Protein AF-A0A7S2Z242-F1 (afdb_monomer_lite)

Foldseek 3Di:
DDDDDDDDDPPDPPPDPDDDDDDDDDDADFPDWDAFPVNQWIWTDRFQFKIKIAGPVPRDIDMDGDPPQDPVPPDDGKTFPDKDADDPDPQFGMWTQTCQGIWTWDQDPVNHDIDTDDGDGDNDPDDDDDD

InterPro domains:
  IPR040371 Regulator of MON1-CCZ1 complex [PTHR12897] (25-130)
  IPR049040 Regulator of MON1-CCZ1 complex, N-terminal [PF21029] (19-113)

pLDDT: mean 81.52, std 16.57, range [44.19, 97.25]

Organism: NCBI:txid464258

Sequence (131 aa):
MGMGMGGPASGLAPDAVVSPQVCFLSQGPVITARFSPDRKILAVQRTDTEIEFVNQEDGSQFWQKCKGTSRLGFGSETKLLGFFWCSNMSNLDIVFVTTGGLELYKLLGSKKGLQLKEVKKHSIKWYKYTA

Secondary structure (DSSP, 8-sta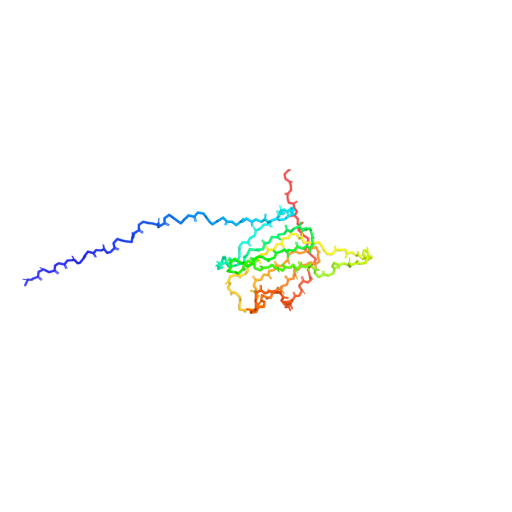te):
-----PPPP--PPP---PPPP-----SS--SEEEE-TTSSEEEEE-SSSEEEEEETTT--EEEEEPTT--TTS-SPPPPEEEEEE-SS-TT-SEEEEETTEEEEEEE-TTSS-EEEEEEE-----------

Radius of gyration: 21.65 Å; chains: 1; bounding box: 36×35×88 Å

Structure (mmCIF, N/CA/C/O backbone):
data_AF-A0A7S2Z242-F1
#
_entry.id   AF-A0A7S2Z242-F1
#
loop_
_atom_site.group_PDB
_atom_site.id
_atom_site.type_symbol
_atom_site.label_atom_id
_atom_site.label_alt_id
_atom_site.label_comp_id
_atom_site.label_asym_id
_atom_site.label_entity_id
_atom_site.label_seq_id
_atom_site.pdbx_PDB_ins_code
_atom_site.Cartn_x
_atom_site.Cartn_y
_atom_site.Cartn_z
_atom_site.occupancy
_atom_site.B_iso_or_equiv
_atom_site.auth_seq_id
_atom_site.auth_comp_id
_atom_site.auth_asym_id
_atom_site.auth_atom_id
_atom_site.pdbx_PDB_model_num
ATOM 1 N N . MET A 1 1 ? 3.714 -16.463 65.027 1.00 47.38 1 MET A N 1
ATOM 2 C CA . MET A 1 1 ? 3.486 -17.465 63.965 1.00 47.38 1 MET A CA 1
ATOM 3 C C . MET A 1 1 ? 2.038 -17.353 63.526 1.00 47.38 1 MET A C 1
ATOM 5 O O . MET A 1 1 ? 1.160 -17.625 64.327 1.00 47.38 1 MET A O 1
ATOM 9 N N . GLY A 1 2 ? 1.796 -16.887 62.305 1.00 46.62 2 GLY A N 1
ATOM 10 C CA . GLY A 1 2 ? 0.467 -16.822 61.702 1.00 46.62 2 GLY A CA 1
ATOM 11 C C . GLY A 1 2 ? 0.642 -16.856 60.192 1.00 46.62 2 GLY A C 1
ATOM 12 O O . GLY A 1 2 ? 1.053 -15.862 59.604 1.00 46.62 2 GLY A O 1
ATOM 13 N N . MET A 1 3 ? 0.445 -18.030 59.594 1.00 51.19 3 MET A N 1
ATOM 14 C CA . MET A 1 3 ? 0.416 -18.211 58.145 1.00 51.19 3 MET A CA 1
ATOM 15 C C . MET A 1 3 ? -0.987 -17.847 57.657 1.00 51.19 3 MET A C 1
ATOM 17 O O . MET A 1 3 ? -1.966 -18.405 58.146 1.00 51.19 3 MET A O 1
ATOM 21 N N . GLY A 1 4 ? -1.084 -16.908 56.716 1.00 44.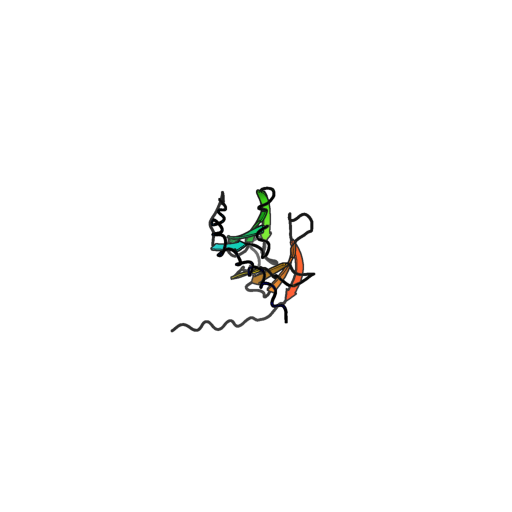19 4 GLY A N 1
ATOM 22 C CA . GLY A 1 4 ? -2.349 -16.441 56.155 1.00 44.19 4 GLY A CA 1
ATOM 23 C C . GLY A 1 4 ? -2.306 -16.396 54.632 1.00 44.19 4 GLY A C 1
ATOM 24 O O . GLY A 1 4 ? -1.851 -15.412 54.068 1.00 44.19 4 GLY A O 1
ATOM 25 N N . MET A 1 5 ? -2.790 -17.486 54.032 1.00 48.66 5 MET A N 1
ATOM 26 C CA . MET A 1 5 ? -3.512 -17.605 52.756 1.00 48.66 5 MET A CA 1
ATOM 27 C C . MET A 1 5 ? -2.935 -16.920 51.505 1.00 48.66 5 MET A C 1
ATOM 29 O O . MET A 1 5 ? -3.100 -15.725 51.27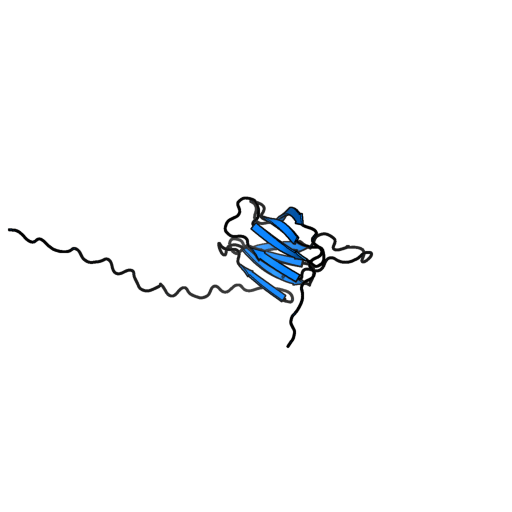7 1.00 48.66 5 MET A O 1
ATOM 33 N N . GLY A 1 6 ? -2.376 -17.749 50.616 1.00 44.94 6 GLY A N 1
ATOM 34 C CA . GLY A 1 6 ? -2.174 -17.404 49.211 1.00 44.94 6 GLY A CA 1
ATOM 35 C C . GLY A 1 6 ? -3.512 -17.133 48.520 1.00 44.94 6 GLY A C 1
ATOM 36 O O . GLY A 1 6 ? -4.412 -17.971 48.539 1.00 44.94 6 GLY A O 1
ATOM 37 N N . GLY A 1 7 ? -3.638 -15.945 47.929 1.00 44.31 7 GLY A N 1
ATOM 38 C CA . GLY A 1 7 ? -4.749 -15.604 47.045 1.00 44.31 7 GLY A CA 1
ATOM 39 C C . GLY A 1 7 ? -4.698 -16.423 45.750 1.00 44.31 7 GLY A C 1
ATOM 40 O O . GLY A 1 7 ? -3.617 -16.863 45.344 1.00 44.31 7 GLY A O 1
ATOM 41 N N . PRO A 1 8 ? -5.846 -16.654 45.092 1.00 49.97 8 PRO A N 1
ATOM 42 C CA . PRO A 1 8 ? -5.888 -17.458 43.884 1.00 49.97 8 PRO A CA 1
ATOM 43 C C . PRO A 1 8 ? -5.116 -16.744 42.774 1.00 49.97 8 PRO A C 1
ATOM 45 O O . PRO A 1 8 ? -5.367 -15.577 42.472 1.00 49.97 8 PRO A O 1
ATOM 48 N N . ALA A 1 9 ? -4.176 -17.464 42.162 1.00 53.44 9 ALA A N 1
ATOM 49 C CA . ALA A 1 9 ? -3.588 -17.066 40.897 1.00 53.44 9 ALA A CA 1
ATOM 50 C C . ALA A 1 9 ? -4.732 -16.906 39.888 1.00 53.44 9 ALA A C 1
ATOM 52 O O . ALA A 1 9 ? -5.445 -17.866 39.591 1.00 53.44 9 ALA A O 1
ATOM 53 N N . SER A 1 10 ? -4.937 -15.684 39.396 1.00 54.66 10 SER A N 1
ATOM 54 C CA . SER A 1 10 ? -5.854 -15.406 38.299 1.00 54.66 10 SER A CA 1
ATOM 55 C C . SER A 1 10 ? -5.334 -16.131 37.063 1.00 54.66 10 SER A C 1
ATOM 57 O O . SER A 1 10 ? -4.446 -15.633 36.369 1.00 54.66 10 SER A O 1
ATOM 59 N N . GLY A 1 11 ? -5.845 -17.340 36.835 1.00 48.88 11 GLY A N 1
ATOM 60 C CA . GLY A 1 11 ? -5.641 -18.073 35.599 1.00 48.88 11 GLY A CA 1
ATOM 61 C C . GLY A 1 11 ? -6.075 -17.184 34.443 1.00 48.88 11 GLY A C 1
ATOM 62 O O . GLY A 1 11 ? -7.248 -16.830 34.335 1.00 48.88 11 GLY A O 1
ATOM 63 N N . LEU A 1 12 ? -5.110 -16.777 33.621 1.00 52.66 12 LEU A N 1
ATOM 64 C CA . LEU A 1 12 ? -5.374 -16.162 32.329 1.00 52.66 12 LEU A CA 1
ATOM 65 C C . LEU A 1 12 ? -6.273 -17.132 31.563 1.00 52.66 12 LEU A C 1
ATOM 67 O O . LEU A 1 12 ? -5.910 -18.294 31.374 1.00 52.66 12 LEU A O 1
ATOM 71 N N . ALA A 1 13 ? -7.477 -16.680 31.216 1.00 57.34 13 ALA A N 1
ATOM 72 C CA . ALA A 1 13 ? -8.406 -17.475 30.432 1.00 57.34 13 ALA A CA 1
ATOM 73 C C . ALA A 1 13 ? -7.693 -17.949 29.151 1.00 57.34 13 ALA A C 1
ATOM 75 O O . ALA A 1 13 ? -6.983 -17.146 28.537 1.00 57.34 13 ALA A O 1
ATOM 76 N N . PRO A 1 14 ? -7.842 -19.229 28.764 1.00 56.41 14 PRO A N 1
ATOM 77 C CA . PRO A 1 14 ? -7.219 -19.752 27.558 1.00 56.41 14 PRO A CA 1
ATOM 78 C C . PRO A 1 14 ? -7.681 -18.921 26.362 1.00 56.41 14 PRO A C 1
ATOM 80 O O . PRO A 1 14 ? -8.851 -18.535 26.301 1.00 56.41 14 PRO A O 1
ATOM 83 N N . ASP A 1 15 ? -6.732 -18.626 25.473 1.00 59.16 15 ASP A N 1
ATOM 84 C CA . ASP A 1 15 ? -6.866 -17.781 24.288 1.00 59.16 15 ASP A CA 1
ATOM 85 C C . ASP A 1 15 ? -8.282 -17.830 23.712 1.00 59.16 15 ASP A C 1
ATOM 87 O O . ASP A 1 15 ? -8.715 -18.845 23.159 1.00 59.16 15 ASP A O 1
ATOM 91 N N . ALA A 1 16 ? -9.027 -16.733 23.883 1.00 67.62 16 ALA A N 1
ATOM 92 C CA . ALA A 1 16 ? -10.362 -16.614 23.326 1.00 67.62 16 ALA A CA 1
ATOM 93 C C . ALA A 1 16 ? -10.268 -16.921 21.829 1.00 67.62 16 ALA A C 1
ATOM 95 O O . ALA A 1 16 ? -9.568 -16.222 21.096 1.00 67.62 16 ALA A O 1
ATOM 96 N N . VAL A 1 17 ? -10.932 -17.992 21.387 1.00 70.25 17 VAL A N 1
ATOM 97 C CA . VAL A 1 17 ? -10.934 -18.416 19.986 1.00 70.25 17 VAL A CA 1
ATOM 98 C C . VAL A 1 17 ? -11.572 -17.296 19.168 1.00 70.25 17 VAL A C 1
ATOM 100 O O . VAL A 1 17 ? -12.794 -17.161 19.103 1.00 70.25 17 VAL A O 1
ATOM 103 N N . VAL A 1 18 ? -10.736 -16.436 18.585 1.00 76.88 18 VAL A N 1
ATOM 104 C CA . VAL A 1 18 ? -11.191 -15.324 17.755 1.00 76.88 18 VAL A CA 1
ATOM 105 C C . VAL A 1 18 ? -11.724 -15.916 16.459 1.00 76.88 18 VAL A C 1
ATOM 107 O O . VAL A 1 18 ? -10.998 -16.584 15.723 1.00 76.88 18 VAL A O 1
ATOM 110 N N . SER A 1 19 ? -13.003 -15.672 16.179 1.00 77.81 19 SER A N 1
ATOM 111 C CA . SER A 1 19 ? -13.612 -16.087 14.916 1.00 77.81 19 SER A CA 1
ATOM 112 C C . SER A 1 19 ? -12.876 -15.449 13.730 1.00 77.81 19 SER A C 1
ATOM 114 O O . SER A 1 19 ? -12.460 -14.288 13.824 1.00 77.81 19 SER A O 1
ATOM 116 N N . PRO A 1 20 ? -12.702 -16.174 12.611 1.00 77.44 20 PRO A N 1
ATOM 117 C CA . PRO A 1 20 ? -12.041 -15.621 11.439 1.00 77.44 20 PRO A CA 1
ATOM 118 C C . PRO A 1 20 ? -12.815 -14.400 10.932 1.00 77.44 20 PRO A C 1
ATOM 120 O O . PRO A 1 20 ? -14.036 -14.434 10.794 1.00 77.44 20 PRO A O 1
ATOM 123 N N . GLN A 1 21 ? -12.101 -13.309 10.655 1.00 73.25 21 GLN A N 1
ATOM 124 C CA . GLN A 1 21 ? -12.697 -12.139 10.016 1.00 73.25 21 GLN A CA 1
ATOM 125 C C . GLN A 1 21 ? -12.917 -12.440 8.533 1.00 73.25 21 GLN A C 1
ATOM 127 O O . GLN A 1 21 ? -11.980 -12.816 7.828 1.00 73.25 21 GLN A O 1
ATOM 132 N N . VAL A 1 22 ? -14.154 -12.270 8.066 1.00 75.56 22 VAL A N 1
ATOM 133 C CA . VAL A 1 22 ? -14.542 -12.481 6.667 1.00 75.56 22 VAL A CA 1
ATOM 134 C C . VAL A 1 22 ? -14.859 -11.127 6.044 1.00 75.56 22 VAL A C 1
ATOM 136 O O . VAL A 1 22 ? -15.680 -10.380 6.570 1.00 75.56 22 VAL A O 1
ATOM 139 N N . CYS A 1 23 ? -14.213 -10.814 4.922 1.00 75.00 23 CYS A N 1
ATOM 140 C CA . CYS A 1 23 ? -14.485 -9.617 4.133 1.00 75.00 23 CYS A CA 1
ATOM 141 C C . CYS A 1 23 ? -14.903 -10.040 2.724 1.00 75.00 23 CYS A C 1
ATOM 143 O O . CYS A 1 23 ? -14.157 -10.740 2.037 1.00 75.00 23 CYS A O 1
ATOM 145 N N . PHE A 1 24 ? -16.099 -9.635 2.302 1.00 79.75 24 PHE A N 1
ATOM 146 C CA . PHE A 1 24 ? -16.606 -9.918 0.964 1.00 79.75 24 PHE A CA 1
ATOM 147 C C . PHE A 1 24 ? -16.182 -8.803 0.007 1.00 79.75 24 PHE A C 1
ATOM 149 O O . PHE A 1 24 ? -16.506 -7.636 0.218 1.00 79.75 24 PHE A O 1
ATOM 156 N N . LEU A 1 25 ? -15.463 -9.168 -1.054 1.00 80.69 25 LEU A N 1
ATOM 157 C CA . LEU A 1 25 ? -15.040 -8.248 -2.107 1.00 80.69 25 LEU A CA 1
ATOM 158 C C . LEU A 1 25 ? -15.991 -8.373 -3.296 1.00 80.69 25 LEU A C 1
ATOM 160 O O . LEU A 1 25 ? -16.245 -9.475 -3.775 1.00 80.69 25 LEU A O 1
ATOM 164 N N . SER A 1 26 ? -16.516 -7.249 -3.775 1.00 69.44 26 SER A N 1
ATOM 165 C CA . SER A 1 26 ? -17.588 -7.243 -4.774 1.00 69.44 26 SER A CA 1
ATOM 166 C C . SER A 1 26 ? -17.106 -7.320 -6.225 1.00 69.44 26 SER A C 1
ATOM 168 O O . SER A 1 26 ? -17.919 -7.610 -7.098 1.00 69.44 26 SER A O 1
ATOM 170 N N . GLN A 1 27 ? -15.825 -7.052 -6.516 1.00 74.88 27 GLN A N 1
ATOM 171 C CA . GLN A 1 27 ? -15.354 -6.874 -7.896 1.00 74.88 27 GLN A CA 1
ATOM 172 C C . GLN A 1 27 ? -13.920 -7.342 -8.144 1.00 74.88 27 GLN A C 1
ATOM 174 O O . GLN A 1 27 ? -13.083 -7.259 -7.252 1.00 74.88 27 GLN A O 1
ATOM 179 N N . GLY A 1 28 ? -13.646 -7.741 -9.392 1.00 81.25 28 GLY A N 1
ATOM 180 C CA . GLY A 1 28 ? -12.313 -7.830 -9.995 1.00 81.25 28 GLY A CA 1
ATOM 181 C C . GLY A 1 28 ? -11.381 -8.930 -9.466 1.00 81.25 28 GLY A C 1
ATOM 182 O O . GLY A 1 28 ? -11.627 -9.530 -8.419 1.00 81.25 28 GLY A O 1
ATOM 183 N N . PRO A 1 29 ? -10.276 -9.196 -10.182 1.00 89.69 29 PRO A N 1
ATOM 184 C CA . PRO A 1 29 ? -9.251 -10.122 -9.720 1.00 89.69 29 PRO A CA 1
ATOM 185 C C . PRO A 1 29 ? -8.612 -9.642 -8.408 1.00 89.69 29 PRO A C 1
ATOM 187 O O . PRO A 1 29 ? -8.532 -8.444 -8.122 1.00 89.69 29 PRO A O 1
ATOM 190 N N . VAL A 1 30 ? -8.152 -10.600 -7.605 1.00 93.50 30 VAL A N 1
ATOM 191 C CA . VAL A 1 30 ? -7.335 -10.359 -6.411 1.00 93.50 30 VAL A CA 1
ATOM 192 C C . VAL A 1 30 ? -5.970 -10.970 -6.678 1.00 93.50 30 VAL A C 1
ATOM 194 O O . VAL A 1 30 ? -5.845 -12.188 -6.762 1.00 93.50 30 VAL A O 1
ATOM 197 N N . ILE A 1 31 ? -4.954 -10.123 -6.829 1.00 94.38 31 ILE A N 1
ATOM 198 C CA . ILE A 1 31 ? -3.569 -10.577 -6.996 1.00 94.38 31 ILE A CA 1
ATOM 199 C C . ILE A 1 31 ? -2.955 -10.815 -5.615 1.00 94.38 31 ILE A C 1
ATOM 201 O O . ILE A 1 31 ? -2.426 -11.886 -5.334 1.00 94.38 31 ILE A O 1
ATOM 205 N N . THR A 1 32 ? -3.059 -9.824 -4.729 1.00 95.56 32 THR A N 1
ATOM 206 C CA . THR A 1 32 ? -2.649 -9.922 -3.323 1.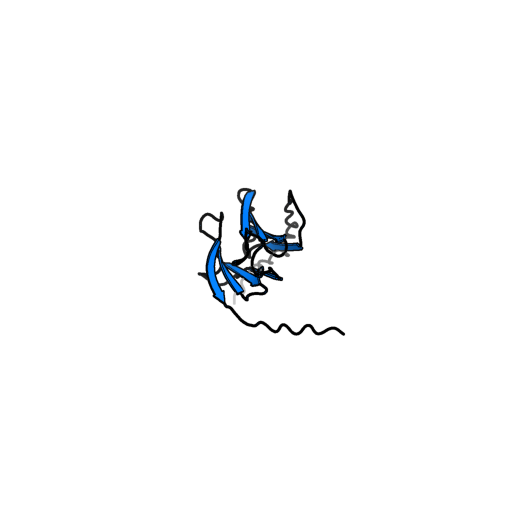00 95.56 32 THR A CA 1
ATOM 207 C C . THR A 1 32 ? -3.568 -9.072 -2.447 1.00 95.56 32 THR A C 1
ATOM 209 O O . THR A 1 32 ? -4.164 -8.107 -2.923 1.00 95.56 32 THR A O 1
ATOM 212 N N . ALA A 1 33 ? -3.694 -9.409 -1.162 1.00 95.00 33 ALA A N 1
ATOM 213 C CA . ALA A 1 33 ? -4.477 -8.628 -0.206 1.00 95.00 33 ALA A CA 1
ATOM 214 C C . ALA A 1 33 ? -3.813 -8.632 1.177 1.00 95.00 33 ALA A C 1
ATOM 216 O O . ALA A 1 33 ? -3.256 -9.653 1.588 1.00 95.00 33 ALA A O 1
ATOM 217 N N . ARG A 1 34 ? -3.840 -7.496 1.888 1.00 96.12 34 ARG A N 1
ATOM 218 C CA . ARG A 1 34 ? -3.295 -7.368 3.253 1.00 96.12 34 ARG A CA 1
ATOM 219 C C . ARG A 1 34 ? -4.101 -6.372 4.074 1.00 96.12 34 ARG A C 1
ATOM 221 O O . ARG A 1 34 ? -4.305 -5.233 3.648 1.00 96.12 34 ARG A O 1
ATOM 228 N N . PHE A 1 35 ? -4.480 -6.782 5.278 1.00 95.00 35 PHE A N 1
ATOM 229 C CA . PHE A 1 35 ? -5.026 -5.872 6.280 1.00 95.00 35 PHE A CA 1
ATOM 230 C C . PHE A 1 35 ? -3.943 -4.948 6.833 1.00 95.00 35 PHE A C 1
ATOM 232 O O . PHE A 1 35 ? -2.794 -5.365 7.009 1.00 95.00 35 PHE A O 1
ATOM 239 N N . SER A 1 36 ? -4.330 -3.710 7.131 1.00 94.38 36 SER A N 1
ATOM 240 C CA . SER A 1 36 ? -3.547 -2.810 7.971 1.00 94.38 36 SER A CA 1
ATOM 241 C C . SER A 1 36 ? -3.308 -3.439 9.352 1.00 94.38 36 SER A C 1
ATOM 243 O O . SER A 1 36 ? -4.058 -4.331 9.759 1.00 94.38 36 SER A O 1
ATOM 245 N N . PRO A 1 37 ? -2.284 -3.000 10.108 1.00 92.50 37 PRO A N 1
ATOM 246 C CA . PRO A 1 37 ? -1.949 -3.601 11.402 1.00 92.50 37 PRO A CA 1
ATOM 247 C C . PRO A 1 37 ? -3.103 -3.551 12.413 1.00 92.50 37 PRO A C 1
ATOM 249 O O . PRO A 1 37 ? -3.297 -4.485 13.185 1.00 92.50 37 PRO A O 1
ATOM 252 N N . ASP A 1 38 ? -3.908 -2.488 12.360 1.00 90.94 38 ASP A N 1
ATOM 253 C CA . ASP A 1 38 ? -5.121 -2.298 13.163 1.00 90.94 38 ASP A CA 1
ATOM 254 C C . ASP A 1 38 ? -6.375 -2.974 12.572 1.00 90.94 38 ASP A C 1
ATOM 256 O O . ASP A 1 38 ? -7.458 -2.878 13.147 1.00 90.94 38 ASP A O 1
ATOM 260 N N . ARG A 1 39 ? -6.233 -3.653 11.426 1.00 91.62 39 ARG A N 1
ATOM 261 C CA . ARG A 1 39 ? -7.283 -4.349 10.663 1.00 91.62 39 ARG A CA 1
ATOM 262 C C . ARG A 1 39 ? -8.434 -3.461 10.184 1.00 91.62 39 ARG A C 1
ATOM 264 O O . ARG A 1 39 ? -9.482 -3.972 9.799 1.00 91.62 39 ARG A O 1
ATOM 271 N N . LYS A 1 40 ? -8.249 -2.139 10.169 1.00 91.31 40 LYS A N 1
ATOM 272 C CA . LYS A 1 40 ? -9.289 -1.184 9.760 1.00 91.31 40 LYS A CA 1
ATOM 273 C C . LYS A 1 40 ? -9.385 -1.003 8.253 1.00 91.31 40 LYS A C 1
ATOM 275 O O . LYS A 1 40 ? -10.460 -0.692 7.751 1.00 91.31 40 LYS A O 1
ATOM 280 N N . ILE A 1 41 ? -8.283 -1.191 7.533 1.00 94.62 41 ILE A N 1
ATOM 281 C CA . ILE A 1 41 ? -8.223 -1.043 6.081 1.00 94.62 41 ILE A CA 1
ATOM 282 C C . ILE A 1 41 ? -7.738 -2.350 5.464 1.00 94.62 41 ILE A C 1
ATOM 284 O O . ILE A 1 41 ? -6.703 -2.889 5.852 1.00 94.62 41 ILE A O 1
ATOM 288 N N . LEU A 1 42 ? -8.461 -2.841 4.464 1.00 95.56 42 LEU A N 1
ATOM 289 C CA . LEU A 1 42 ? -8.003 -3.919 3.599 1.00 95.56 42 LEU A CA 1
ATOM 290 C C . LEU A 1 42 ? -7.441 -3.307 2.317 1.00 95.56 42 LEU A C 1
ATOM 292 O O . LEU A 1 42 ? -8.169 -2.653 1.577 1.00 95.56 42 LEU A O 1
ATOM 296 N N . ALA A 1 43 ? -6.157 -3.521 2.051 1.00 96.94 43 ALA A N 1
ATOM 297 C CA . ALA A 1 43 ? -5.556 -3.185 0.767 1.00 96.94 43 ALA A CA 1
ATOM 298 C C . ALA A 1 43 ? -5.574 -4.418 -0.142 1.00 96.94 43 ALA A C 1
ATOM 300 O O . ALA A 1 43 ? -5.164 -5.503 0.280 1.00 96.94 43 ALA A O 1
ATOM 301 N N . VAL A 1 44 ? -6.039 -4.250 -1.378 1.00 96.31 44 VAL A N 1
ATOM 302 C CA . VAL A 1 44 ? -6.209 -5.307 -2.377 1.00 96.31 44 VAL A CA 1
ATOM 303 C C . VAL A 1 44 ? -5.551 -4.876 -3.680 1.00 96.31 44 VAL A C 1
ATOM 305 O O . VAL A 1 44 ? -5.979 -3.926 -4.329 1.00 96.31 44 VAL A O 1
ATOM 308 N N . GLN A 1 45 ? -4.517 -5.594 -4.099 1.00 96.31 45 GLN A N 1
ATOM 309 C CA . GLN A 1 45 ? -3.926 -5.402 -5.413 1.00 96.31 45 GLN A CA 1
ATOM 310 C C . GLN A 1 45 ? -4.852 -5.993 -6.478 1.00 96.31 45 GLN A C 1
ATOM 312 O O . GLN A 1 45 ? -5.057 -7.211 -6.533 1.00 96.31 45 GLN A O 1
ATOM 317 N N . ARG A 1 46 ? -5.391 -5.117 -7.330 1.00 93.69 46 ARG A N 1
ATOM 318 C CA . ARG A 1 46 ? -6.310 -5.477 -8.420 1.00 93.69 46 ARG A CA 1
ATOM 319 C C . ARG A 1 46 ? -5.587 -5.672 -9.742 1.00 93.69 46 ARG A C 1
ATOM 321 O O . ARG A 1 46 ? -5.961 -6.541 -10.522 1.00 93.69 46 ARG A O 1
ATOM 328 N N . THR A 1 47 ? -4.539 -4.890 -9.975 1.00 93.12 47 THR A N 1
ATOM 329 C CA . THR A 1 47 ? -3.724 -4.950 -11.190 1.00 93.12 47 THR A CA 1
ATOM 330 C C . THR A 1 47 ? -2.238 -4.896 -10.845 1.00 93.12 47 THR A C 1
ATOM 332 O O . THR A 1 47 ? -1.835 -4.745 -9.690 1.00 93.12 47 THR A O 1
ATOM 335 N N . ASP A 1 48 ? -1.390 -4.987 -11.859 1.00 92.88 48 ASP A N 1
ATOM 336 C CA . ASP A 1 48 ? 0.041 -4.726 -11.747 1.00 92.88 48 ASP A CA 1
ATOM 337 C C . ASP A 1 48 ? 0.374 -3.227 -11.635 1.00 92.88 48 ASP A C 1
ATOM 339 O O . ASP A 1 48 ? 1.530 -2.857 -11.783 1.00 92.88 48 ASP A O 1
ATOM 343 N N . THR A 1 49 ? -0.599 -2.345 -11.387 1.00 93.38 49 THR A N 1
ATOM 344 C CA . THR A 1 49 ? -0.381 -0.893 -11.244 1.00 93.38 49 THR A CA 1
ATOM 345 C C . THR A 1 49 ? -1.250 -0.228 -10.179 1.00 93.38 49 THR A C 1
ATOM 347 O O . THR A 1 49 ? -1.000 0.932 -9.844 1.00 93.38 49 THR A O 1
ATOM 350 N N . GLU A 1 50 ? -2.245 -0.923 -9.626 1.00 93.38 50 GLU A N 1
ATOM 351 C CA . GLU A 1 50 ? -3.268 -0.326 -8.768 1.00 93.38 50 GLU A CA 1
ATOM 352 C C . GLU A 1 50 ? -3.637 -1.206 -7.569 1.00 93.38 50 GLU A C 1
ATOM 354 O O . GLU A 1 50 ? -3.761 -2.433 -7.665 1.00 93.38 50 GLU A O 1
ATOM 359 N N . ILE A 1 51 ? -3.857 -0.534 -6.437 1.00 96.50 51 ILE A N 1
ATOM 360 C CA . ILE A 1 51 ? -4.377 -1.113 -5.199 1.00 96.50 51 ILE A CA 1
ATOM 361 C C . ILE A 1 51 ? -5.689 -0.416 -4.844 1.00 96.50 51 ILE A C 1
ATOM 363 O O . ILE A 1 51 ? -5.764 0.813 -4.803 1.00 96.50 51 ILE A O 1
ATOM 367 N N . GLU A 1 52 ? -6.706 -1.216 -4.556 1.00 96.25 52 GLU A N 1
ATOM 368 C CA . GLU A 1 52 ? -7.937 -0.793 -3.901 1.00 96.25 52 GLU A CA 1
ATOM 369 C C . GLU A 1 52 ? -7.749 -0.826 -2.383 1.00 96.25 52 GLU A C 1
ATOM 371 O O . GLU A 1 52 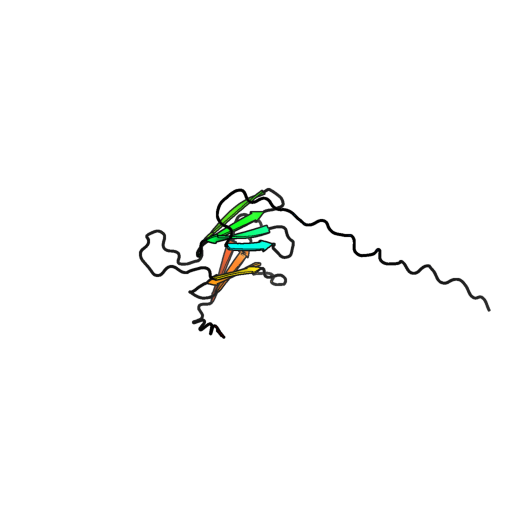? -7.162 -1.758 -1.835 1.00 96.25 52 GLU A O 1
ATOM 376 N N . PHE A 1 53 ? -8.292 0.167 -1.698 1.00 96.38 53 PHE A N 1
ATOM 377 C CA . PHE A 1 53 ? -8.352 0.237 -0.249 1.00 96.38 53 PHE A CA 1
ATOM 378 C C . PHE A 1 53 ? -9.808 0.227 0.183 1.00 96.38 53 PHE A C 1
ATOM 380 O O . PHE A 1 53 ? -10.575 1.087 -0.242 1.00 96.38 53 PHE A O 1
ATOM 387 N N . VAL A 1 54 ? -10.162 -0.719 1.050 1.00 94.75 54 VAL A N 1
ATOM 388 C CA . VAL A 1 54 ? -11.511 -0.896 1.589 1.00 94.75 54 VAL A CA 1
ATOM 389 C C . VAL A 1 54 ? -11.488 -0.611 3.083 1.00 94.75 54 VAL A C 1
ATOM 391 O O . VAL A 1 54 ? -10.861 -1.345 3.856 1.00 94.75 54 VAL A O 1
ATOM 394 N N . ASN A 1 55 ? -12.183 0.441 3.502 1.00 93.81 55 ASN A N 1
ATOM 395 C CA . ASN A 1 55 ? -12.380 0.747 4.909 1.00 93.81 55 ASN A CA 1
ATOM 396 C C . ASN A 1 55 ? -13.425 -0.201 5.508 1.00 93.81 55 ASN A C 1
ATOM 398 O O . ASN A 1 55 ? -14.567 -0.246 5.061 1.00 93.81 55 ASN A O 1
ATOM 402 N N . GLN A 1 56 ? -13.032 -0.964 6.526 1.00 91.12 56 GLN A N 1
ATOM 403 C CA . GLN A 1 56 ? -13.906 -1.933 7.188 1.00 91.12 56 GLN A CA 1
ATOM 404 C C . GLN A 1 56 ? -14.916 -1.267 8.133 1.00 91.12 56 GLN A C 1
ATOM 406 O O . GLN A 1 56 ? -15.912 -1.890 8.482 1.00 91.12 56 GLN A O 1
ATOM 411 N N . GLU A 1 57 ? -14.671 -0.023 8.561 1.00 90.00 57 GLU A N 1
ATOM 412 C CA . GLU A 1 57 ? -15.564 0.689 9.486 1.00 90.00 57 GLU A CA 1
ATOM 413 C C . GLU A 1 57 ? -16.819 1.222 8.777 1.00 90.00 57 GLU A C 1
ATOM 415 O O . GLU A 1 57 ? -17.913 1.126 9.323 1.00 90.00 57 GLU A O 1
ATOM 420 N N . ASP A 1 58 ? -16.670 1.784 7.572 1.00 90.75 58 ASP A N 1
ATOM 421 C CA . ASP A 1 58 ? -17.763 2.441 6.834 1.00 90.75 58 ASP A CA 1
ATOM 422 C C . ASP A 1 58 ? -18.021 1.858 5.433 1.00 90.75 58 ASP A C 1
ATOM 424 O O . ASP A 1 58 ? -18.910 2.326 4.723 1.00 90.75 58 ASP A O 1
ATOM 428 N N . GLY A 1 59 ? -17.251 0.849 5.017 1.00 89.25 59 GLY A N 1
ATOM 429 C CA . GLY A 1 59 ? -17.352 0.221 3.698 1.00 89.25 59 GLY A CA 1
ATOM 430 C C . GLY A 1 59 ? -16.845 1.086 2.540 1.00 89.25 59 GLY A C 1
ATOM 431 O O . GLY A 1 59 ? -16.940 0.663 1.388 1.00 89.25 59 GLY A O 1
ATOM 432 N N . SER A 1 60 ? -16.322 2.289 2.806 1.00 91.69 60 SER A N 1
ATOM 433 C CA . SER A 1 60 ? -15.838 3.180 1.752 1.00 91.69 60 SER A CA 1
ATOM 434 C C . SER A 1 60 ? -14.592 2.627 1.064 1.00 91.69 60 SER A C 1
ATOM 436 O O . SER A 1 60 ? -13.781 1.915 1.661 1.00 91.69 60 SER A O 1
ATOM 438 N N . GLN A 1 61 ? -14.453 2.960 -0.219 1.00 93.75 61 GLN A N 1
ATOM 439 C CA . GLN A 1 61 ? -13.393 2.446 -1.078 1.00 93.75 61 GLN A CA 1
ATOM 440 C C . GLN A 1 61 ? -12.672 3.582 -1.793 1.00 93.75 61 GLN A C 1
ATOM 442 O O . GLN A 1 61 ? -13.285 4.583 -2.173 1.00 93.75 61 GLN A O 1
ATOM 447 N N . PHE A 1 62 ? -11.369 3.420 -1.999 1.00 95.31 62 PHE A N 1
ATOM 448 C CA . PHE A 1 62 ? -10.599 4.280 -2.891 1.00 95.31 62 PHE A CA 1
ATOM 449 C C . PHE A 1 62 ? -9.489 3.491 -3.588 1.00 95.31 62 PHE A C 1
ATOM 451 O O . PHE A 1 62 ? -9.032 2.466 -3.089 1.00 95.31 62 PHE A O 1
ATOM 458 N N . TRP A 1 63 ? -9.027 3.990 -4.733 1.00 94.75 63 TRP A N 1
ATOM 459 C CA . TRP A 1 63 ? -7.978 3.353 -5.530 1.00 94.75 63 TRP A CA 1
ATOM 460 C C . TRP A 1 63 ? -6.731 4.223 -5.580 1.00 94.75 63 TRP A C 1
ATOM 462 O O . TRP A 1 63 ? -6.811 5.440 -5.761 1.00 94.75 63 TRP A O 1
ATOM 472 N N . GLN A 1 64 ? -5.568 3.588 -5.454 1.00 96.00 64 GLN A N 1
ATOM 473 C CA . GLN A 1 64 ? -4.274 4.228 -5.633 1.00 96.00 64 GLN A CA 1
ATOM 474 C C . GLN A 1 64 ? -3.503 3.533 -6.752 1.00 96.00 64 GLN A C 1
ATOM 476 O O . GLN A 1 64 ? -3.128 2.365 -6.637 1.00 96.00 64 GLN A O 1
ATOM 481 N N . LYS A 1 65 ? -3.197 4.298 -7.802 1.00 93.69 65 LYS A N 1
ATOM 482 C CA . LYS A 1 65 ? -2.250 3.897 -8.846 1.00 93.69 65 LYS A CA 1
ATOM 483 C C . LYS A 1 65 ? -0.817 4.223 -8.442 1.00 93.69 65 LYS A C 1
ATOM 485 O O . LYS A 1 65 ? -0.590 5.224 -7.752 1.00 93.69 65 LYS A O 1
ATOM 490 N N . CYS A 1 66 ? 0.123 3.416 -8.921 1.00 90.75 66 CYS A N 1
ATOM 491 C CA . CYS A 1 66 ? 1.554 3.686 -8.816 1.00 90.75 66 CYS A CA 1
ATOM 492 C C . CYS A 1 66 ? 1.922 5.000 -9.515 1.00 90.75 66 CYS A C 1
ATOM 494 O O . CYS A 1 66 ? 1.275 5.448 -10.472 1.00 90.75 66 CYS A O 1
ATOM 496 N N . LYS A 1 67 ? 2.996 5.637 -9.055 1.00 85.62 67 LYS A N 1
ATOM 497 C CA . LYS A 1 67 ? 3.518 6.843 -9.689 1.00 85.62 67 LYS A CA 1
ATOM 498 C C . LYS A 1 67 ? 4.204 6.484 -11.010 1.00 85.62 67 LYS A C 1
ATOM 500 O O . LYS A 1 67 ? 5.055 5.604 -11.090 1.00 85.62 67 LYS A O 1
ATOM 505 N N . GLY A 1 68 ? 3.883 7.230 -12.064 1.00 74.75 68 GLY A N 1
ATOM 506 C CA . GLY A 1 68 ? 4.467 7.009 -13.393 1.00 74.75 68 GLY A CA 1
ATOM 507 C C . GLY A 1 68 ? 3.684 6.032 -14.270 1.00 74.75 68 GLY A C 1
ATOM 508 O O . GLY A 1 68 ? 4.115 5.740 -15.380 1.00 74.75 68 GLY A O 1
ATOM 509 N N . THR A 1 69 ? 2.508 5.579 -13.832 1.00 64.38 69 THR A N 1
ATOM 510 C CA . THR A 1 69 ? 1.537 4.937 -14.721 1.00 64.38 69 THR A CA 1
ATOM 511 C C . THR A 1 69 ? 1.007 5.974 -15.724 1.00 64.38 69 THR A C 1
ATOM 513 O O . THR A 1 69 ? 0.276 6.898 -15.355 1.00 64.38 69 THR A O 1
ATOM 516 N N . SER A 1 70 ? 1.424 5.871 -16.989 1.00 62.97 70 SER A N 1
ATOM 517 C CA . SER A 1 70 ? 1.018 6.796 -18.054 1.00 62.97 70 SER A CA 1
ATOM 518 C C . SER A 1 70 ? -0.431 6.539 -18.463 1.00 62.97 70 SER A C 1
ATOM 520 O O . SER A 1 70 ? -0.766 5.456 -18.932 1.00 62.97 70 SER A O 1
ATOM 522 N N . ARG A 1 71 ? -1.305 7.547 -18.333 1.00 59.03 71 ARG A N 1
ATOM 523 C CA . ARG A 1 71 ? -2.710 7.445 -18.783 1.00 59.03 71 ARG A CA 1
ATOM 524 C C . ARG A 1 71 ? -2.856 7.381 -20.305 1.00 59.03 71 ARG A C 1
ATOM 526 O O . ARG A 1 71 ? -3.912 6.994 -20.786 1.00 59.03 71 ARG A O 1
ATOM 533 N N . LEU A 1 72 ? -1.826 7.795 -21.040 1.00 65.62 72 LEU A N 1
ATOM 534 C CA . LEU A 1 72 ? -1.841 7.908 -22.499 1.00 65.62 72 LEU A CA 1
ATOM 535 C C . LEU A 1 72 ? -1.129 6.735 -23.190 1.00 65.62 72 LEU A C 1
ATOM 537 O O . LEU A 1 72 ? -0.986 6.759 -24.404 1.00 65.62 72 LEU A O 1
ATOM 541 N N . GLY A 1 73 ? -0.639 5.737 -22.443 1.00 58.66 73 GLY A N 1
ATOM 542 C CA . GLY A 1 73 ? 0.068 4.571 -22.998 1.00 58.66 73 GLY A CA 1
ATOM 543 C C . GLY A 1 73 ? 1.463 4.864 -23.570 1.00 58.66 73 GLY A C 1
ATOM 544 O O . GLY A 1 73 ? 2.189 3.940 -23.919 1.00 58.66 73 GLY A O 1
ATOM 545 N N . PHE A 1 74 ? 1.873 6.133 -23.632 1.00 54.34 74 PHE A N 1
ATOM 546 C CA . PHE A 1 74 ? 3.217 6.531 -24.041 1.00 54.34 74 PHE A CA 1
ATOM 547 C C . PHE A 1 74 ? 4.123 6.652 -22.809 1.00 54.34 74 PHE A C 1
ATOM 549 O O . PHE A 1 74 ? 3.864 7.470 -21.920 1.00 54.34 74 PHE A O 1
ATOM 556 N N . GLY A 1 75 ? 5.172 5.826 -22.752 1.00 60.78 75 GLY A N 1
ATOM 557 C CA . GLY A 1 75 ? 6.175 5.795 -21.680 1.00 60.78 75 GLY A CA 1
ATOM 558 C C . GLY A 1 75 ? 6.297 4.432 -20.989 1.00 60.78 75 GLY A C 1
ATOM 559 O O . GLY A 1 75 ? 5.408 3.593 -21.085 1.00 60.78 75 GLY A O 1
ATOM 560 N N . SER A 1 76 ? 7.416 4.212 -20.290 1.00 67.31 76 SER A N 1
ATOM 561 C CA . SER A 1 76 ? 7.616 3.007 -19.474 1.00 67.31 76 SER A CA 1
ATOM 562 C C . SER A 1 76 ? 6.673 3.033 -18.273 1.00 67.31 76 SER A C 1
ATOM 564 O O . SER A 1 76 ? 6.713 3.968 -17.471 1.00 67.31 76 SER A O 1
ATOM 566 N N . GLU A 1 77 ? 5.810 2.027 -18.170 1.00 81.19 77 GLU A N 1
ATOM 567 C CA . GLU A 1 77 ? 4.840 1.918 -17.089 1.00 81.19 77 GLU A CA 1
ATOM 568 C C . GLU A 1 77 ? 5.500 1.337 -15.833 1.00 81.19 77 GLU A C 1
ATOM 570 O O . GLU A 1 77 ? 6.008 0.212 -15.834 1.00 81.19 77 GLU A O 1
ATOM 575 N N . THR A 1 78 ? 5.479 2.100 -14.739 1.00 87.12 78 THR A N 1
ATOM 576 C CA . THR A 1 78 ? 5.858 1.589 -13.419 1.00 87.12 78 THR A CA 1
ATOM 577 C C . THR A 1 78 ? 4.882 0.489 -13.011 1.00 87.12 78 THR A C 1
ATOM 579 O O . THR A 1 78 ? 3.688 0.754 -12.863 1.00 87.12 78 THR A O 1
ATOM 582 N N . LYS A 1 79 ? 5.388 -0.728 -12.797 1.00 90.75 79 LYS A N 1
ATOM 583 C CA . LYS A 1 79 ? 4.591 -1.870 -12.342 1.00 90.75 79 LYS A CA 1
ATOM 584 C C . LYS A 1 79 ? 4.743 -2.070 -10.841 1.00 90.75 79 LYS A C 1
ATOM 586 O O . LYS A 1 79 ? 5.848 -1.989 -10.307 1.00 90.75 79 LYS A O 1
ATOM 591 N N . LEU A 1 80 ? 3.637 -2.368 -10.181 1.00 93.31 80 LEU A N 1
ATOM 592 C CA . LEU A 1 80 ? 3.524 -2.795 -8.801 1.00 93.31 80 LEU A CA 1
ATOM 593 C C . LEU A 1 80 ? 3.924 -4.267 -8.668 1.00 93.31 80 LEU A C 1
ATOM 595 O O . LEU A 1 80 ? 3.281 -5.159 -9.219 1.00 93.31 80 LEU A O 1
ATOM 599 N N . LEU A 1 81 ? 4.960 -4.514 -7.877 1.00 92.69 81 LEU A N 1
ATOM 600 C CA . LEU A 1 81 ? 5.429 -5.854 -7.524 1.00 92.69 81 LEU A CA 1
ATOM 601 C C . LEU A 1 81 ? 4.808 -6.344 -6.207 1.00 92.69 81 LEU A C 1
ATOM 603 O O . LEU A 1 81 ? 4.714 -7.545 -5.973 1.00 92.69 81 LEU A O 1
ATOM 607 N N . GLY A 1 82 ? 4.392 -5.418 -5.340 1.00 94.25 82 GLY A N 1
ATOM 608 C CA . GLY A 1 82 ? 3.703 -5.703 -4.084 1.00 94.25 82 GLY A CA 1
ATOM 609 C C . GLY A 1 82 ? 3.659 -4.484 -3.166 1.00 94.25 82 GLY A C 1
ATOM 610 O O . GLY A 1 82 ? 4.169 -3.419 -3.508 1.00 94.25 82 GLY A O 1
ATOM 611 N N . PHE A 1 83 ? 3.068 -4.625 -1.980 1.00 96.88 83 PHE A N 1
ATOM 612 C CA . PHE A 1 83 ? 2.919 -3.517 -1.030 1.00 96.88 83 PHE A CA 1
ATOM 613 C C . PHE A 1 83 ? 2.921 -3.989 0.422 1.00 96.88 83 PHE A C 1
ATOM 615 O O . PHE A 1 83 ? 2.415 -5.066 0.711 1.00 96.88 83 PHE A O 1
ATOM 622 N N . PHE A 1 84 ? 3.442 -3.199 1.357 1.00 96.25 84 PHE A N 1
ATOM 623 C CA . PHE A 1 84 ? 3.581 -3.588 2.765 1.00 96.25 84 PHE A CA 1
ATOM 624 C C . PHE A 1 84 ? 3.102 -2.476 3.690 1.00 96.25 84 PHE A C 1
ATOM 626 O O . PHE A 1 84 ? 3.496 -1.324 3.519 1.00 96.25 84 PHE A O 1
ATOM 633 N N . TRP A 1 85 ? 2.290 -2.836 4.683 1.00 96.56 85 TRP A N 1
ATOM 634 C CA . TRP A 1 85 ? 1.927 -1.930 5.767 1.00 96.56 85 TRP A CA 1
ATOM 635 C C . TRP A 1 85 ? 3.099 -1.738 6.734 1.00 96.56 85 TRP A C 1
ATOM 637 O O . TRP A 1 85 ? 3.850 -2.673 7.016 1.00 96.56 85 TRP A O 1
ATOM 647 N N . CYS A 1 86 ? 3.229 -0.531 7.270 1.00 93.75 86 CYS A N 1
ATOM 648 C CA . CYS A 1 86 ? 4.182 -0.170 8.307 1.00 93.75 86 CYS A CA 1
ATOM 649 C C . CYS A 1 86 ? 3.441 -0.056 9.644 1.00 93.75 86 CYS A C 1
ATOM 651 O O . CYS A 1 86 ? 2.444 0.648 9.734 1.00 93.75 86 CYS A O 1
ATOM 653 N N . SER A 1 87 ? 3.914 -0.739 10.690 1.00 82.25 87 SER A N 1
ATOM 654 C CA . SER A 1 87 ? 3.236 -0.743 11.997 1.00 82.25 87 SER A CA 1
ATOM 655 C C . SER A 1 87 ? 3.757 0.308 12.981 1.00 82.25 87 SER A C 1
ATOM 657 O O . SER A 1 87 ? 3.014 0.737 13.854 1.00 82.25 87 SER A O 1
ATOM 659 N N . ASN A 1 88 ? 5.020 0.732 12.853 1.00 79.81 88 ASN A N 1
ATOM 660 C CA . ASN A 1 88 ? 5.721 1.495 13.899 1.00 79.81 88 ASN A CA 1
ATOM 661 C C . ASN A 1 88 ? 6.283 2.841 13.395 1.00 79.81 88 ASN A C 1
ATOM 663 O O . ASN A 1 88 ? 7.279 3.332 13.920 1.00 79.81 88 ASN A O 1
ATOM 667 N N . MET A 1 89 ? 5.691 3.426 12.350 1.00 81.81 89 MET A N 1
ATOM 668 C CA . MET A 1 89 ? 6.186 4.654 11.716 1.00 81.81 89 MET A CA 1
ATOM 669 C C . MET A 1 89 ? 5.126 5.758 11.775 1.00 81.81 89 MET A C 1
ATOM 671 O O . MET A 1 89 ? 4.038 5.611 11.237 1.00 81.81 89 MET A O 1
ATOM 675 N N . SER A 1 90 ? 5.447 6.907 12.375 1.00 81.12 90 SER A N 1
ATOM 676 C CA . SER A 1 90 ? 4.476 8.003 12.551 1.00 81.12 90 SER A CA 1
ATOM 677 C C . SER A 1 90 ? 4.112 8.735 11.255 1.00 81.12 90 SER A C 1
ATOM 679 O O . SER A 1 90 ? 3.071 9.389 11.180 1.00 81.12 90 SER A O 1
ATOM 681 N N . ASN A 1 91 ? 4.956 8.659 10.224 1.00 87.00 91 ASN A N 1
ATOM 682 C CA . ASN A 1 91 ? 4.814 9.420 8.978 1.00 87.00 91 ASN A CA 1
ATOM 683 C C . ASN A 1 91 ? 4.613 8.555 7.730 1.00 87.00 91 ASN A C 1
ATOM 685 O O . ASN A 1 91 ? 4.570 9.101 6.627 1.00 87.00 91 ASN A O 1
ATOM 689 N N . LEU A 1 92 ? 4.485 7.242 7.901 1.00 93.75 92 LEU A N 1
ATOM 690 C CA . LEU A 1 92 ? 4.441 6.270 6.820 1.00 93.75 92 LEU A CA 1
ATOM 691 C C . LEU A 1 92 ? 3.544 5.106 7.228 1.00 93.75 92 LEU A C 1
ATOM 693 O O . LEU A 1 92 ? 3.852 4.425 8.198 1.00 93.75 92 LEU A O 1
ATOM 697 N N . ASP A 1 93 ? 2.495 4.855 6.457 1.00 95.69 93 ASP A N 1
ATOM 698 C CA . ASP A 1 93 ? 1.556 3.769 6.747 1.00 95.69 93 ASP A CA 1
ATOM 699 C C . ASP A 1 93 ? 1.755 2.589 5.801 1.00 95.69 93 ASP A C 1
ATOM 701 O O . ASP A 1 93 ? 1.582 1.440 6.195 1.00 95.69 93 ASP A O 1
ATOM 705 N N . ILE A 1 94 ? 2.133 2.849 4.547 1.00 97.19 94 ILE A N 1
ATOM 706 C CA . ILE A 1 94 ? 2.242 1.808 3.527 1.00 97.19 94 ILE A CA 1
ATOM 707 C C . ILE A 1 94 ? 3.334 2.129 2.507 1.00 97.19 94 ILE A C 1
ATOM 709 O O . ILE A 1 94 ? 3.560 3.283 2.138 1.00 97.19 94 ILE A O 1
ATOM 713 N N . VAL A 1 95 ? 4.016 1.086 2.042 1.00 96.06 95 VAL A N 1
ATOM 714 C CA . VAL A 1 95 ? 5.051 1.159 1.007 1.00 96.06 95 VAL A CA 1
ATOM 715 C C . VAL A 1 95 ? 4.630 0.327 -0.187 1.00 96.06 95 VAL A C 1
ATOM 717 O O . VAL A 1 95 ? 4.283 -0.844 -0.026 1.00 96.06 95 VAL A O 1
ATOM 720 N N . PHE A 1 96 ? 4.701 0.902 -1.385 1.00 95.75 96 PHE A N 1
ATOM 721 C CA . PHE A 1 96 ? 4.561 0.162 -2.635 1.00 95.75 96 PHE A CA 1
ATOM 722 C C . PHE A 1 96 ? 5.952 -0.177 -3.160 1.00 95.75 96 PHE A C 1
ATOM 724 O O . PHE A 1 96 ? 6.838 0.677 -3.232 1.00 95.75 96 PHE A O 1
ATOM 731 N N . VAL A 1 97 ? 6.141 -1.441 -3.523 1.00 94.19 97 VAL A N 1
ATOM 732 C CA . VAL A 1 97 ? 7.341 -1.943 -4.186 1.00 94.19 97 VAL A CA 1
ATOM 733 C C . VAL A 1 97 ? 7.042 -1.989 -5.671 1.00 94.19 97 VAL A C 1
ATOM 735 O O . VAL A 1 97 ? 6.149 -2.714 -6.105 1.00 94.19 97 VAL A O 1
ATOM 738 N N . THR A 1 98 ? 7.783 -1.214 -6.451 1.00 92.69 98 THR A N 1
ATOM 739 C CA . THR A 1 98 ? 7.549 -1.064 -7.885 1.00 92.69 98 THR A CA 1
ATOM 740 C C . THR A 1 98 ? 8.802 -1.377 -8.695 1.00 92.69 98 THR A C 1
ATOM 742 O O . THR A 1 98 ? 9.913 -1.415 -8.161 1.00 92.69 98 THR A O 1
ATOM 745 N N . THR A 1 99 ? 8.651 -1.539 -10.009 1.00 89.06 99 THR A N 1
ATOM 746 C CA . THR A 1 99 ? 9.785 -1.653 -10.940 1.00 89.06 99 THR A CA 1
ATOM 747 C C . THR A 1 99 ? 10.657 -0.393 -10.983 1.00 89.06 99 THR A C 1
ATOM 749 O O . THR A 1 99 ? 11.821 -0.477 -11.365 1.00 89.06 99 THR A O 1
ATOM 752 N N . GLY A 1 100 ? 10.133 0.764 -10.560 1.00 86.50 100 GLY A N 1
ATOM 753 C CA . GLY A 1 100 ? 10.867 2.031 -10.468 1.00 86.50 100 GLY A CA 1
ATOM 754 C C . GLY A 1 100 ? 11.524 2.304 -9.106 1.00 86.50 100 GLY A C 1
ATOM 755 O O . GLY A 1 100 ? 12.202 3.325 -8.955 1.00 86.50 100 GLY A O 1
ATOM 756 N N . GLY A 1 101 ? 11.328 1.428 -8.114 1.00 89.56 101 GLY A N 1
ATOM 757 C CA . GLY A 1 101 ? 11.783 1.610 -6.733 1.00 89.56 101 GLY A CA 1
ATOM 758 C C . GLY A 1 101 ? 10.636 1.569 -5.721 1.00 89.56 101 GLY A C 1
ATOM 759 O O . GLY A 1 101 ? 9.624 0.904 -5.940 1.00 89.56 101 GLY A O 1
ATOM 760 N N . LEU A 1 102 ? 10.795 2.265 -4.594 1.00 93.06 102 LEU A N 1
ATOM 761 C CA . LEU A 1 102 ? 9.796 2.302 -3.522 1.00 93.06 102 LEU A CA 1
ATOM 762 C C . LEU A 1 102 ? 8.997 3.603 -3.543 1.00 93.06 102 LEU A C 1
ATOM 764 O O . LEU A 1 102 ? 9.574 4.687 -3.653 1.00 93.06 102 LEU A O 1
ATOM 768 N N . GLU A 1 103 ? 7.690 3.494 -3.341 1.00 94.75 103 GLU A N 1
ATOM 769 C CA . GLU A 1 103 ? 6.793 4.628 -3.125 1.00 94.75 103 GLU A CA 1
ATOM 770 C C . GLU A 1 103 ? 6.247 4.557 -1.700 1.00 94.75 103 GLU A C 1
ATOM 772 O O . GLU A 1 103 ? 5.688 3.546 -1.277 1.00 94.75 103 GLU A O 1
ATOM 777 N N . LEU A 1 104 ? 6.470 5.616 -0.931 1.00 95.56 104 LEU A N 1
ATOM 778 C CA . LEU A 1 104 ? 6.190 5.675 0.497 1.00 95.56 104 LEU A CA 1
ATOM 779 C C . LEU A 1 104 ? 4.964 6.558 0.720 1.00 95.56 104 LEU A C 1
ATOM 781 O O . LEU A 1 104 ? 4.993 7.745 0.389 1.00 95.56 104 LEU A O 1
ATOM 785 N N . TYR A 1 105 ? 3.904 5.998 1.297 1.00 97.25 105 TYR A N 1
ATOM 786 C CA . TYR A 1 105 ? 2.613 6.658 1.442 1.00 97.25 105 TYR A CA 1
ATOM 787 C C . TYR A 1 105 ? 2.158 6.762 2.898 1.00 97.25 105 TYR A C 1
ATOM 789 O O . TYR A 1 105 ? 2.331 5.851 3.709 1.00 97.25 105 TYR A O 1
ATOM 797 N N . LYS A 1 106 ? 1.500 7.880 3.201 1.00 96.56 106 LYS A N 1
ATOM 798 C CA . LYS A 1 106 ? 0.749 8.088 4.439 1.00 96.56 106 LYS A CA 1
ATOM 799 C C . LYS A 1 106 ? -0.746 8.064 4.139 1.00 96.56 106 LYS A C 1
ATOM 801 O O . LYS A 1 106 ? -1.184 8.711 3.189 1.00 96.56 106 LYS A O 1
ATOM 806 N N . LEU A 1 107 ? -1.522 7.357 4.946 1.00 95.69 107 LEU A N 1
ATOM 807 C CA . LEU A 1 107 ? -2.974 7.383 4.910 1.00 95.69 107 LEU A CA 1
ATOM 808 C C . LEU A 1 107 ? -3.467 8.744 5.403 1.00 95.69 107 LEU A C 1
ATOM 810 O O . LEU A 1 107 ? -3.025 9.266 6.428 1.00 95.69 107 LEU A O 1
ATOM 814 N N . LEU A 1 108 ? -4.368 9.357 4.638 1.00 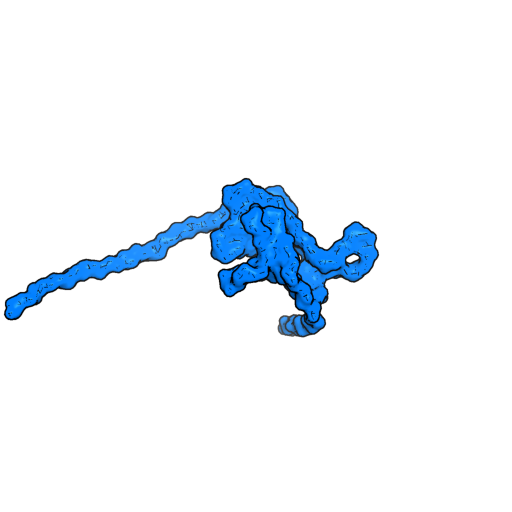94.56 108 LEU A N 1
ATOM 815 C CA . LEU A 1 108 ? -5.007 10.595 5.065 1.00 94.56 108 LEU A CA 1
ATOM 816 C C . LEU A 1 108 ? -5.853 10.326 6.313 1.00 94.56 108 LEU A C 1
ATOM 818 O O . LEU A 1 108 ? -6.441 9.256 6.443 1.00 94.56 108 LEU A O 1
ATOM 822 N N . GLY A 1 109 ? -5.990 11.317 7.199 1.00 89.19 109 GLY A N 1
ATOM 823 C CA . GLY A 1 109 ? -6.835 11.180 8.394 1.00 89.19 109 GLY A CA 1
ATOM 824 C C . GLY A 1 109 ? -8.295 10.830 8.072 1.00 89.19 109 GLY A C 1
ATOM 825 O O . GLY A 1 109 ? -8.961 10.175 8.864 1.00 89.19 109 GLY A O 1
ATOM 826 N N . SER A 1 110 ? -8.768 11.191 6.874 1.00 89.38 110 SER A N 1
ATOM 827 C CA . SER A 1 110 ? -10.083 10.807 6.351 1.00 89.38 110 SER A CA 1
ATOM 828 C C . SER A 1 110 ? -10.209 9.330 5.968 1.00 89.38 110 SER A C 1
ATOM 830 O O . SER A 1 110 ? -11.321 8.889 5.700 1.00 89.38 110 SER A O 1
ATOM 832 N N . LYS A 1 111 ? -9.096 8.587 5.876 1.00 89.75 111 LYS A N 1
ATOM 833 C CA . LYS A 1 111 ? -8.997 7.207 5.365 1.00 89.75 111 LYS A CA 1
ATOM 834 C C . LYS A 1 111 ? -9.548 7.006 3.946 1.00 89.75 111 LYS A C 1
ATOM 836 O O . LYS A 1 111 ? -9.843 5.886 3.552 1.00 89.75 111 LYS A O 1
ATOM 841 N N . LYS A 1 112 ? -9.656 8.084 3.163 1.00 92.75 112 LYS A N 1
ATOM 842 C CA . LYS A 1 112 ? -10.207 8.086 1.791 1.00 92.75 112 LYS A CA 1
ATOM 843 C C . LYS A 1 112 ? -9.161 8.379 0.716 1.00 92.75 112 LYS A C 1
ATOM 845 O O . LYS A 1 112 ? -9.488 8.825 -0.378 1.00 92.75 112 LYS A O 1
ATOM 850 N N . GLY A 1 113 ? -7.889 8.201 1.047 1.00 95.31 113 GLY A N 1
ATOM 851 C CA . GLY A 1 113 ? -6.798 8.451 0.121 1.00 95.31 113 GLY A CA 1
ATOM 852 C C . GLY A 1 113 ? -5.436 8.336 0.780 1.00 95.31 113 GLY A C 1
ATOM 853 O O . GLY A 1 113 ? -5.314 8.296 2.008 1.00 95.31 113 GLY A O 1
ATOM 854 N N . LEU A 1 114 ? -4.409 8.327 -0.062 1.00 96.88 114 LEU A N 1
ATOM 855 C CA . LEU A 1 114 ? -3.014 8.311 0.348 1.00 96.88 114 LEU A CA 1
ATOM 856 C C . LEU A 1 114 ? -2.321 9.610 -0.064 1.00 96.88 114 LEU A C 1
ATOM 858 O O . LEU A 1 114 ? -2.566 10.172 -1.129 1.00 96.88 114 LEU A O 1
ATOM 862 N N . GLN A 1 115 ? -1.400 10.061 0.777 1.00 96.00 115 GLN A N 1
ATOM 863 C CA . GLN A 1 115 ? -0.449 11.111 0.462 1.00 96.00 115 GLN A CA 1
ATOM 864 C C . GLN A 1 115 ? 0.916 10.479 0.203 1.00 96.00 115 GLN A C 1
ATOM 866 O O . GLN A 1 115 ? 1.497 9.867 1.100 1.00 96.00 115 GLN A O 1
ATOM 871 N N . LEU A 1 116 ? 1.450 10.663 -1.005 1.00 96.06 116 LEU A N 1
ATOM 872 C CA . LEU A 1 116 ? 2.824 10.278 -1.316 1.00 96.06 116 LEU A CA 1
ATOM 873 C C . LEU A 1 116 ? 3.792 11.144 -0.501 1.00 96.06 116 LEU A C 1
ATOM 875 O O . LEU A 1 116 ? 3.752 12.372 -0.582 1.00 96.06 116 LEU A O 1
ATOM 879 N N . LYS A 1 117 ? 4.656 10.501 0.278 1.00 95.62 117 LYS A N 1
ATOM 880 C CA . LYS A 1 117 ? 5.664 11.154 1.118 1.00 95.62 117 LYS A CA 1
ATOM 881 C C . LYS A 1 117 ? 7.029 11.158 0.467 1.00 95.62 117 LYS A C 1
ATOM 883 O O . LYS A 1 117 ? 7.687 12.191 0.441 1.00 95.62 117 LYS A O 1
ATOM 888 N N . GLU A 1 118 ? 7.440 10.022 -0.078 1.00 93.75 118 GLU A N 1
ATOM 889 C CA . GLU A 1 118 ? 8.776 9.866 -0.639 1.00 93.75 118 GLU A CA 1
ATOM 890 C C . GLU A 1 118 ? 8.760 8.847 -1.779 1.00 93.75 118 GLU A C 1
ATOM 892 O O . GLU A 1 118 ? 7.954 7.917 -1.794 1.00 93.75 118 GLU A O 1
ATOM 897 N N . VAL A 1 119 ? 9.663 9.018 -2.744 1.00 92.94 119 VAL A N 1
ATOM 898 C CA . VAL A 1 119 ? 9.957 7.999 -3.754 1.00 92.94 119 VAL A CA 1
ATOM 899 C C . VAL A 1 119 ? 11.439 7.693 -3.682 1.00 92.94 119 VAL A C 1
ATOM 901 O O . VAL A 1 119 ? 12.265 8.552 -3.993 1.00 92.94 119 VAL A O 1
ATOM 904 N N . LYS A 1 120 ? 11.775 6.461 -3.312 1.00 90.81 120 LYS A N 1
ATOM 905 C CA . LYS A 1 120 ? 13.155 5.981 -3.290 1.00 90.81 120 LYS A CA 1
ATOM 906 C C . LYS A 1 120 ? 13.414 5.210 -4.569 1.00 90.81 120 LYS A C 1
ATOM 908 O O . LYS A 1 120 ? 13.094 4.027 -4.675 1.00 90.81 120 LYS A O 1
ATOM 913 N N . LYS A 1 121 ? 13.996 5.899 -5.551 1.00 86.44 121 LYS A N 1
ATOM 914 C CA . LYS A 1 121 ? 14.495 5.256 -6.766 1.00 86.44 121 LYS A CA 1
ATOM 915 C C . LYS A 1 121 ? 15.758 4.492 -6.408 1.00 86.44 121 LYS A C 1
ATOM 917 O O . LYS A 1 121 ? 16.766 5.086 -6.038 1.00 86.44 121 LYS A O 1
ATOM 922 N N . HIS A 1 122 ? 15.696 3.179 -6.514 1.00 71.50 122 HIS A N 1
ATOM 923 C CA . HIS A 1 122 ? 16.858 2.326 -6.357 1.00 71.50 122 HIS A CA 1
ATOM 924 C C . HIS A 1 122 ? 16.858 1.357 -7.531 1.00 71.50 122 HIS A C 1
ATOM 926 O O . HIS A 1 122 ? 15.806 0.824 -7.878 1.00 71.50 122 HIS A O 1
ATOM 932 N N . SER A 1 123 ? 18.012 1.149 -8.169 1.00 59.09 123 SER A N 1
ATOM 933 C CA . SER A 1 123 ? 18.153 0.087 -9.167 1.00 59.09 123 SER A CA 1
ATOM 934 C C . SER A 1 123 ? 18.139 -1.233 -8.411 1.00 59.09 123 SER A C 1
ATOM 936 O O . SER A 1 123 ? 19.181 -1.715 -7.965 1.00 59.09 123 SER A O 1
ATOM 938 N N . ILE A 1 124 ? 16.945 -1.761 -8.138 1.00 56.25 124 ILE A N 1
ATOM 939 C CA . ILE A 1 124 ? 16.846 -2.992 -7.372 1.00 56.25 124 ILE A CA 1
ATOM 940 C C . ILE A 1 124 ? 17.124 -4.161 -8.312 1.00 56.25 124 ILE A C 1
ATOM 942 O O . ILE A 1 124 ? 16.250 -4.628 -9.039 1.00 56.25 124 ILE A O 1
ATOM 946 N N . LYS A 1 125 ? 18.374 -4.627 -8.303 1.00 62.12 125 LYS A N 1
ATOM 947 C CA . LYS A 1 125 ? 18.775 -5.892 -8.922 1.00 62.12 125 LYS A CA 1
ATOM 948 C C . LYS A 1 125 ? 18.334 -7.036 -8.008 1.00 62.12 125 LYS A C 1
ATOM 950 O O . LYS A 1 125 ? 19.134 -7.579 -7.253 1.00 62.12 125 LYS A O 1
ATOM 955 N N . TRP A 1 126 ? 17.042 -7.355 -8.012 1.00 61.12 126 TRP A N 1
ATOM 956 C CA . TRP A 1 126 ? 16.537 -8.535 -7.313 1.00 61.12 126 TRP A CA 1
ATOM 957 C C . TRP A 1 126 ? 17.061 -9.783 -8.032 1.00 61.12 126 TRP A C 1
ATOM 959 O O . TRP A 1 126 ? 16.580 -10.131 -9.109 1.00 61.12 126 TRP A O 1
ATOM 969 N N . TYR A 1 127 ? 18.064 -10.454 -7.471 1.00 61.31 127 TYR A N 1
ATOM 970 C CA . TYR A 1 127 ? 18.446 -11.780 -7.948 1.00 61.31 127 TYR A CA 1
ATOM 971 C C . TYR A 1 127 ? 17.369 -12.771 -7.500 1.00 61.31 127 TYR A C 1
ATOM 973 O O . TYR A 1 127 ? 17.114 -12.925 -6.306 1.00 61.31 127 TYR A O 1
ATOM 981 N N . LYS A 1 128 ? 16.722 -13.433 -8.460 1.00 49.66 128 LYS A N 1
ATOM 982 C CA . LYS A 1 128 ? 15.867 -14.592 -8.202 1.00 49.66 128 LYS A CA 1
ATOM 983 C C . LYS A 1 128 ? 16.758 -15.829 -8.245 1.00 49.66 128 LYS A C 1
ATOM 985 O O . LYS A 1 128 ? 17.278 -16.158 -9.305 1.00 49.66 128 LYS A O 1
ATOM 990 N N . TYR A 1 129 ? 16.934 -16.507 -7.115 1.00 52.34 129 TYR A N 1
ATOM 991 C CA . TYR A 1 129 ? 17.471 -17.864 -7.130 1.00 52.34 129 TYR A CA 1
ATOM 992 C C . TYR A 1 129 ? 16.359 -18.790 -7.635 1.00 52.34 129 TYR A C 1
ATOM 994 O O . TYR A 1 129 ? 15.293 -18.870 -7.024 1.00 52.34 129 TYR A O 1
ATOM 1002 N N . THR A 1 130 ? 16.570 -19.434 -8.776 1.00 59.00 130 THR A N 1
ATOM 1003 C CA . THR A 1 130 ? 15.772 -20.588 -9.199 1.00 59.00 130 THR A CA 1
ATOM 1004 C C . THR A 1 130 ? 16.670 -21.807 -9.108 1.00 59.00 130 THR A C 1
ATOM 1006 O O . THR A 1 130 ? 17.764 -21.782 -9.672 1.00 59.00 130 THR A O 1
ATOM 1009 N N . ALA A 1 131 ? 16.218 -22.812 -8.360 1.00 54.94 131 ALA A N 1
ATOM 1010 C CA . ALA A 1 131 ? 16.754 -24.165 -8.441 1.00 54.94 131 ALA A CA 1
ATOM 1011 C C . ALA A 1 131 ? 16.404 -24.794 -9.796 1.00 54.94 131 ALA A C 1
ATOM 1013 O O . ALA A 1 131 ? 15.345 -24.409 -10.353 1.00 54.94 131 ALA A O 1
#